Protein AF-A0A2S6R3G3-F1 (afdb_monomer)

Structure (mmCIF, N/CA/C/O backbone):
data_AF-A0A2S6R3G3-F1
#
_entry.id   AF-A0A2S6R3G3-F1
#
loop_
_atom_site.group_PDB
_atom_site.id
_atom_site.type_symbol
_atom_site.label_atom_id
_atom_site.label_alt_id
_atom_site.label_comp_id
_atom_site.label_asym_id
_atom_site.label_entity_id
_atom_site.label_seq_id
_atom_site.pdbx_PDB_ins_code
_atom_site.Cartn_x
_atom_site.Cartn_y
_atom_site.Cartn_z
_atom_site.occupancy
_atom_site.B_iso_or_equiv
_atom_site.auth_seq_id
_atom_site.auth_comp_id
_atom_site.auth_asym_id
_atom_site.auth_atom_id
_atom_site.pdbx_PDB_model_num
ATOM 1 N N . MET A 1 1 ? 31.892 -12.240 -22.348 1.00 51.12 1 MET A N 1
ATOM 2 C CA . MET A 1 1 ? 31.305 -12.295 -23.707 1.00 51.12 1 MET A CA 1
ATOM 3 C C . MET A 1 1 ? 29.940 -11.598 -23.729 1.00 51.12 1 MET A C 1
ATOM 5 O O . MET A 1 1 ? 28.948 -12.181 -24.145 1.00 51.12 1 MET A O 1
ATOM 9 N N . PHE A 1 2 ? 29.859 -10.342 -23.276 1.00 58.41 2 PHE A N 1
ATOM 10 C CA . PHE A 1 2 ? 28.608 -9.579 -23.314 1.00 58.41 2 PHE A CA 1
ATOM 11 C C . PHE A 1 2 ? 28.505 -8.862 -24.662 1.00 58.41 2 PHE A C 1
ATOM 13 O O . PHE A 1 2 ? 28.676 -7.653 -24.759 1.00 58.41 2 PHE A O 1
ATOM 20 N N . GLY A 1 3 ? 28.256 -9.642 -25.717 1.00 58.59 3 GLY A N 1
ATOM 21 C CA . GLY A 1 3 ? 27.925 -9.159 -27.063 1.00 58.59 3 GLY A CA 1
ATOM 22 C C . GLY A 1 3 ? 26.510 -8.5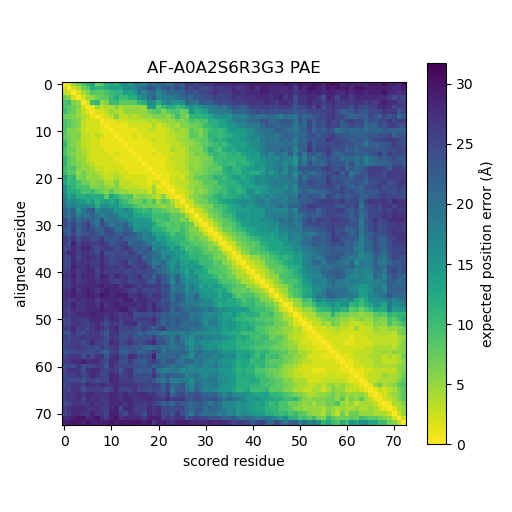79 -27.136 1.00 58.59 3 GLY A C 1
ATOM 23 O O . GLY A 1 3 ? 25.750 -8.892 -28.048 1.00 58.59 3 GLY A O 1
ATOM 24 N N . PHE A 1 4 ? 26.118 -7.781 -26.143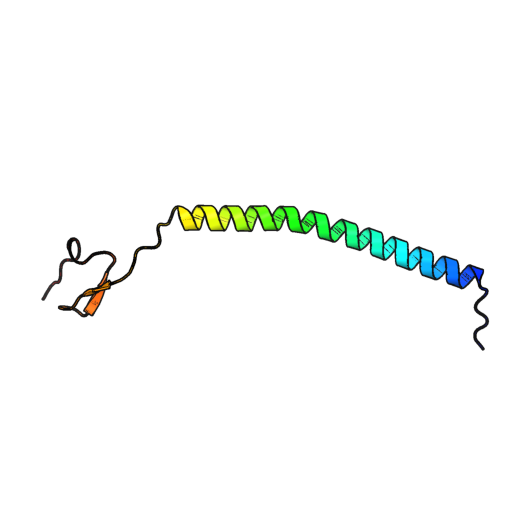 1.00 61.56 4 PHE A N 1
ATOM 25 C CA . PHE A 1 4 ? 24.845 -7.077 -26.159 1.00 61.56 4 PHE A CA 1
ATOM 26 C C . PHE A 1 4 ? 25.044 -5.801 -26.962 1.00 61.56 4 PHE A C 1
ATOM 28 O O . PHE A 1 4 ? 25.672 -4.854 -26.495 1.00 61.56 4 PHE A O 1
ATOM 35 N N . SER A 1 5 ? 24.536 -5.782 -28.195 1.00 76.19 5 SER A N 1
ATOM 36 C CA . SER A 1 5 ? 24.486 -4.538 -28.952 1.00 76.19 5 SER A CA 1
ATOM 37 C C . SER A 1 5 ? 23.692 -3.514 -28.132 1.00 76.19 5 SER A C 1
ATOM 39 O O . SER A 1 5 ? 22.581 -3.798 -27.682 1.00 76.19 5 SER A O 1
ATOM 41 N N . LEU A 1 6 ? 24.278 -2.334 -27.899 1.00 79.31 6 LEU A N 1
ATOM 42 C CA . LEU A 1 6 ? 23.649 -1.195 -27.211 1.00 79.31 6 LEU A CA 1
ATOM 43 C C . LEU A 1 6 ? 22.158 -0.996 -27.570 1.00 79.31 6 LEU A C 1
ATOM 45 O O . LEU A 1 6 ? 21.351 -0.839 -26.651 1.00 79.31 6 LEU A O 1
ATOM 49 N N . PRO A 1 7 ? 21.734 -1.084 -28.849 1.00 84.31 7 PRO A N 1
ATOM 50 C CA . PRO A 1 7 ? 20.313 -0.999 -29.194 1.00 84.31 7 PRO A CA 1
ATOM 51 C C . PRO A 1 7 ? 19.455 -2.130 -28.605 1.00 84.31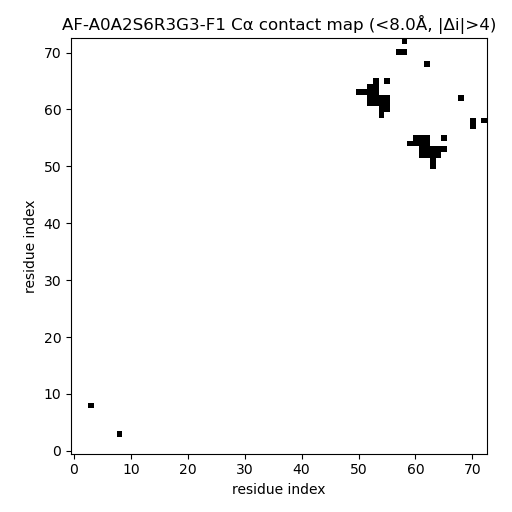 7 PRO A C 1
ATOM 53 O O . PRO A 1 7 ? 18.336 -1.882 -28.162 1.00 84.31 7 PRO A O 1
ATOM 56 N N . LYS A 1 8 ? 19.963 -3.365 -28.531 1.00 81.88 8 LYS A N 1
ATOM 57 C CA . LYS A 1 8 ? 19.234 -4.510 -27.960 1.00 81.88 8 LYS A CA 1
ATOM 58 C C . LYS A 1 8 ? 19.020 -4.350 -26.449 1.00 81.88 8 LYS A C 1
ATOM 60 O O . LYS A 1 8 ? 17.992 -4.787 -25.935 1.00 81.88 8 LYS A O 1
ATOM 65 N N . LEU A 1 9 ? 19.942 -3.675 -25.758 1.00 89.56 9 LEU A N 1
ATOM 66 C CA . LEU A 1 9 ? 19.806 -3.342 -24.338 1.00 89.56 9 LEU A CA 1
ATOM 67 C C . LEU A 1 9 ? 18.779 -2.224 -24.104 1.00 89.56 9 LEU A C 1
ATOM 69 O O . LEU A 1 9 ? 17.963 -2.326 -23.191 1.00 89.56 9 LEU A O 1
ATOM 73 N N . LEU A 1 10 ? 18.764 -1.195 -24.956 1.00 90.56 10 LEU A N 1
ATOM 74 C CA . LEU A 1 10 ? 17.756 -0.131 -24.882 1.00 90.56 10 LEU A CA 1
ATOM 75 C C . LEU A 1 10 ? 16.338 -0.665 -25.104 1.00 90.56 10 LEU A C 1
ATOM 77 O O . LEU A 1 10 ? 15.432 -0.311 -24.352 1.00 90.56 10 LEU A O 1
ATOM 81 N N . VAL A 1 11 ? 16.149 -1.561 -26.078 1.00 92.62 11 VAL A N 1
ATOM 82 C CA . VAL A 1 11 ? 14.846 -2.206 -26.320 1.00 92.62 11 VAL A CA 1
ATOM 83 C C . VAL A 1 11 ? 14.405 -3.034 -25.111 1.00 92.62 11 VAL A C 1
ATOM 85 O O . VAL A 1 11 ? 13.242 -2.968 -24.714 1.00 92.62 11 VAL A O 1
ATOM 88 N N . LEU A 1 12 ? 15.327 -3.771 -24.483 1.00 91.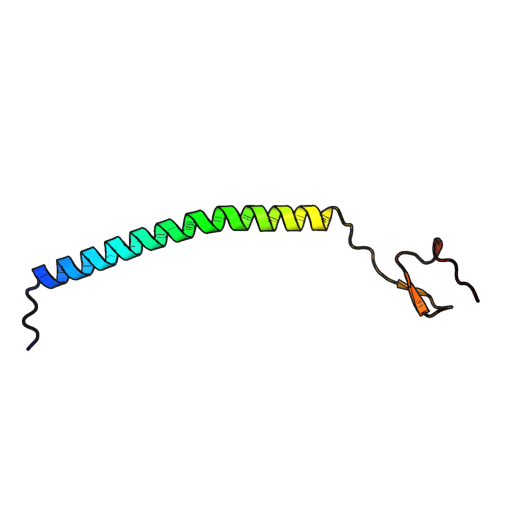81 12 LEU A N 1
ATOM 89 C CA . LEU A 1 12 ? 15.037 -4.540 -23.272 1.00 91.81 12 LEU A CA 1
ATOM 90 C C . LEU A 1 12 ? 14.555 -3.627 -22.130 1.00 91.81 12 LEU A C 1
ATOM 92 O O . LEU A 1 12 ? 13.518 -3.890 -21.523 1.00 91.81 12 LEU A O 1
ATOM 96 N N . ILE A 1 13 ? 15.279 -2.534 -21.868 1.00 94.19 13 ILE A N 1
ATOM 97 C CA . ILE A 1 13 ? 14.928 -1.564 -20.820 1.00 94.19 13 ILE A CA 1
ATOM 98 C C . ILE A 1 13 ? 13.578 -0.905 -21.124 1.00 94.19 13 ILE A C 1
ATOM 100 O O . ILE A 1 13 ? 12.757 -0.748 -20.219 1.00 94.19 13 ILE A O 1
ATOM 104 N N . ALA A 1 14 ? 13.312 -0.572 -22.389 1.00 95.00 14 ALA A N 1
ATOM 105 C CA . ALA A 1 14 ? 12.041 0.005 -22.811 1.00 95.00 14 ALA A CA 1
ATOM 106 C C . ALA A 1 14 ? 10.862 -0.947 -22.553 1.00 95.00 14 ALA A C 1
ATOM 108 O O . ALA A 1 14 ? 9.850 -0.525 -21.997 1.00 95.00 14 ALA A O 1
ATOM 109 N N . LEU A 1 15 ? 10.997 -2.237 -22.877 1.00 95.75 15 LEU A N 1
ATOM 110 C CA . LEU A 1 15 ? 9.954 -3.233 -22.603 1.00 95.75 15 LEU A CA 1
ATOM 111 C C . LEU A 1 15 ? 9.687 -3.389 -21.102 1.00 95.75 15 LEU A C 1
ATOM 113 O O . LEU A 1 15 ? 8.529 -3.402 -20.682 1.00 95.75 15 LEU A O 1
ATOM 117 N N . ILE A 1 16 ? 10.743 -3.442 -20.286 1.00 95.31 16 ILE A N 1
ATOM 118 C CA . ILE A 1 16 ? 10.613 -3.494 -18.823 1.00 95.31 16 ILE A CA 1
ATOM 119 C C . ILE A 1 16 ? 9.888 -2.243 -18.310 1.00 95.31 16 ILE A C 1
ATOM 121 O O . ILE A 1 16 ? 8.972 -2.355 -17.493 1.00 95.31 16 ILE A O 1
ATOM 125 N N . ALA A 1 17 ? 10.242 -1.058 -18.816 1.00 94.75 17 ALA A N 1
ATOM 126 C CA . ALA A 1 17 ? 9.596 0.195 -18.442 1.00 94.75 17 ALA A CA 1
ATOM 127 C C . ALA A 1 17 ? 8.107 0.217 -18.825 1.00 94.75 17 ALA A C 1
ATOM 129 O O . ALA A 1 17 ? 7.284 0.643 -18.015 1.00 94.75 17 ALA A O 1
ATOM 130 N N . VAL A 1 18 ? 7.742 -0.284 -20.009 1.00 94.75 18 VAL A N 1
ATOM 131 C CA . VAL A 1 18 ? 6.344 -0.386 -20.460 1.00 94.75 18 VAL A CA 1
ATOM 132 C C . VAL A 1 18 ? 5.534 -1.300 -19.541 1.00 94.75 18 VAL A C 1
ATOM 134 O O . VAL A 1 18 ? 4.467 -0.901 -19.074 1.00 94.75 18 VAL A O 1
ATOM 137 N N . VAL A 1 19 ? 6.048 -2.491 -19.217 1.00 94.12 19 VAL A N 1
ATOM 138 C CA . VAL A 1 19 ? 5.369 -3.431 -18.307 1.00 94.12 19 VAL A CA 1
ATOM 139 C C . VAL A 1 19 ? 5.249 -2.842 -16.900 1.00 94.12 19 VAL A C 1
ATOM 141 O O . VAL A 1 19 ? 4.181 -2.911 -16.289 1.00 94.12 19 VAL A O 1
ATOM 144 N N . TRP A 1 20 ? 6.306 -2.198 -16.401 1.00 92.12 20 TRP A N 1
ATOM 145 C CA . TRP A 1 20 ? 6.306 -1.531 -15.100 1.00 92.12 20 TRP A CA 1
ATOM 146 C C . TRP A 1 20 ? 5.273 -0.408 -15.029 1.00 92.12 20 TRP A C 1
ATOM 148 O O . TRP A 1 20 ? 4.499 -0.339 -14.074 1.00 92.12 20 TRP A O 1
ATOM 158 N N . TYR A 1 21 ? 5.226 0.463 -16.038 1.00 86.81 21 TYR A N 1
ATOM 159 C CA . TYR A 1 21 ? 4.241 1.541 -16.098 1.00 86.81 21 TYR A CA 1
ATOM 160 C C . TYR A 1 21 ? 2.818 1.006 -16.261 1.00 86.81 21 TYR A C 1
ATOM 162 O O . TYR A 1 21 ? 1.912 1.513 -15.593 1.00 86.81 21 TYR A O 1
ATOM 170 N N . GLY A 1 22 ? 2.631 -0.048 -17.061 1.00 85.06 22 GLY A N 1
ATOM 171 C CA . GLY A 1 22 ? 1.363 -0.764 -17.172 1.00 85.06 22 GLY A CA 1
ATOM 172 C C . GLY A 1 22 ? 0.888 -1.266 -15.808 1.00 85.06 22 GLY A C 1
ATOM 173 O O . GLY A 1 22 ? -0.195 -0.905 -15.347 1.00 85.06 22 GLY A O 1
ATOM 174 N N . PHE A 1 23 ? 1.731 -2.007 -15.090 1.00 82.12 23 PHE A N 1
ATOM 175 C CA . PHE A 1 23 ? 1.386 -2.551 -13.775 1.00 82.12 23 PHE A CA 1
ATOM 176 C C . PHE A 1 23 ? 1.202 -1.465 -12.697 1.00 82.12 23 PHE A C 1
ATOM 178 O O . PHE A 1 23 ? 0.265 -1.516 -11.894 1.00 82.12 23 PHE A O 1
ATOM 185 N N . LYS A 1 24 ? 2.040 -0.421 -12.706 1.00 80.00 24 LYS A N 1
ATOM 186 C CA . LYS A 1 24 ? 1.945 0.730 -11.790 1.00 80.00 24 LYS A CA 1
ATOM 187 C C . LYS A 1 24 ? 0.632 1.498 -11.964 1.00 80.00 24 LYS A C 1
ATOM 189 O O . LYS A 1 24 ? 0.086 2.007 -10.981 1.00 80.00 24 LYS A O 1
ATOM 194 N N . ALA A 1 25 ? 0.102 1.562 -13.186 1.00 67.38 25 ALA A N 1
ATOM 195 C CA . ALA A 1 25 ? -1.209 2.142 -13.459 1.00 67.38 25 ALA A CA 1
ATOM 196 C C . ALA A 1 25 ? -2.356 1.258 -12.928 1.00 67.38 25 ALA A C 1
ATOM 198 O O . ALA A 1 25 ? -3.291 1.781 -12.314 1.00 67.38 25 ALA A O 1
ATOM 199 N N . TYR A 1 26 ? -2.247 -0.069 -13.055 1.00 65.94 26 TYR A N 1
ATOM 200 C CA . TYR A 1 26 ? -3.250 -1.020 -12.550 1.00 65.94 26 TYR A CA 1
ATOM 201 C C . TYR A 1 26 ? -3.401 -0.997 -11.016 1.00 65.94 26 TYR A C 1
ATOM 203 O O . TYR A 1 26 ? -4.520 -1.053 -10.499 1.00 65.94 26 TYR A O 1
ATOM 211 N N . GLY A 1 27 ? -2.314 -0.801 -10.262 1.00 61.59 27 GLY A N 1
ATOM 212 C CA . GLY A 1 27 ? -2.374 -0.707 -8.795 1.00 61.59 27 GLY A CA 1
ATOM 213 C C . GLY A 1 27 ? -3.179 0.491 -8.259 1.00 61.59 27 GLY A C 1
ATOM 214 O O . GLY A 1 27 ? -3.736 0.431 -7.157 1.00 61.59 27 GLY A O 1
ATOM 215 N N . ARG A 1 28 ? -3.301 1.583 -9.033 1.00 57.88 28 ARG A N 1
ATOM 216 C CA . ARG A 1 28 ? -4.034 2.788 -8.599 1.00 57.88 28 ARG A CA 1
ATOM 217 C C . ARG A 1 28 ? -5.556 2.635 -8.697 1.00 57.88 28 ARG A C 1
ATOM 219 O O . ARG A 1 28 ? -6.270 3.279 -7.928 1.00 57.88 28 ARG A O 1
ATOM 226 N N . VAL A 1 29 ? -6.049 1.774 -9.590 1.00 58.00 29 VAL A N 1
ATOM 227 C CA . VAL A 1 29 ? -7.490 1.501 -9.756 1.00 58.00 29 VAL A CA 1
ATOM 228 C C . VAL A 1 29 ? -8.035 0.676 -8.581 1.00 58.00 29 VAL A C 1
ATOM 230 O O . VAL A 1 29 ? -9.147 0.925 -8.115 1.00 58.00 29 VAL A O 1
ATOM 233 N N . ASN A 1 30 ? -7.216 -0.206 -7.998 1.00 55.94 30 ASN A N 1
ATOM 234 C CA . ASN A 1 30 ? -7.620 -1.035 -6.855 1.00 55.94 30 ASN A CA 1
ATOM 235 C C . ASN A 1 30 ? -7.674 -0.267 -5.519 1.00 55.94 30 ASN A C 1
ATOM 237 O O . ASN A 1 30 ? -8.499 -0.582 -4.659 1.00 55.94 30 ASN A O 1
ATOM 241 N N . ARG A 1 31 ? -6.869 0.795 -5.344 1.00 54.81 31 ARG A N 1
ATOM 242 C CA . ARG A 1 31 ? -6.893 1.623 -4.117 1.00 54.81 31 ARG A CA 1
ATOM 243 C C . ARG A 1 31 ? -8.162 2.462 -3.966 1.00 54.81 31 ARG A C 1
ATOM 245 O O . ARG A 1 31 ? -8.582 2.696 -2.835 1.00 54.81 31 ARG A O 1
ATOM 252 N N . LYS A 1 32 ? -8.803 2.883 -5.064 1.00 54.44 32 LYS A N 1
ATOM 253 C CA . LYS A 1 32 ? -10.063 3.648 -4.987 1.00 54.44 32 LYS A CA 1
ATOM 254 C C . LYS A 1 32 ? -11.236 2.797 -4.489 1.00 54.44 32 LYS A C 1
ATOM 256 O O . LYS A 1 32 ? -12.056 3.304 -3.733 1.00 54.44 32 LYS A O 1
ATOM 261 N N . ARG A 1 33 ? -11.275 1.502 -4.828 1.00 55.00 33 ARG A N 1
ATOM 262 C CA . ARG A 1 33 ? -12.319 0.584 -4.338 1.00 55.00 33 ARG A CA 1
ATOM 263 C C . ARG A 1 33 ? -12.136 0.238 -2.856 1.00 55.00 33 ARG A C 1
ATOM 265 O O . ARG A 1 33 ? -13.096 0.283 -2.099 1.00 55.00 33 ARG A O 1
ATOM 272 N N . GLN A 1 34 ? -10.901 0.001 -2.405 1.00 53.97 34 GLN A N 1
ATOM 273 C CA . GLN A 1 34 ? -10.634 -0.308 -0.990 1.00 53.97 34 GLN A CA 1
ATOM 274 C C . GLN A 1 34 ? -10.803 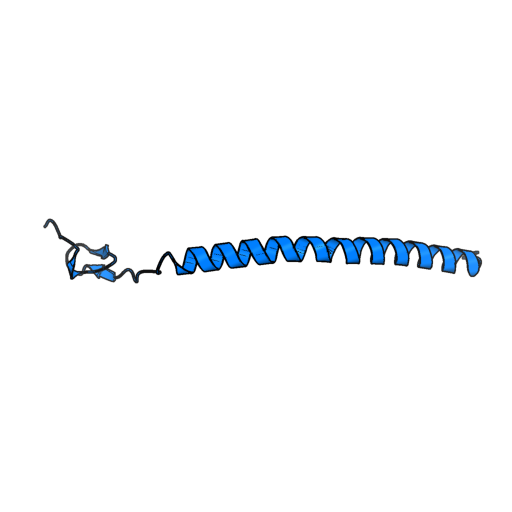0.896 -0.048 1.00 53.97 34 GLN A C 1
ATOM 276 O O . GLN A 1 34 ? -11.187 0.714 1.108 1.00 53.97 34 GLN A O 1
ATOM 281 N N . ALA A 1 35 ? -10.539 2.123 -0.514 1.00 55.16 35 ALA A N 1
ATOM 282 C CA . ALA A 1 35 ? -10.755 3.329 0.287 1.00 55.16 35 ALA A CA 1
ATOM 283 C C . ALA A 1 35 ? -12.246 3.560 0.595 1.00 55.16 35 ALA A C 1
ATOM 285 O O . ALA A 1 35 ? -12.584 3.876 1.733 1.00 55.16 35 ALA A O 1
ATOM 286 N N . GLN A 1 36 ? -13.130 3.307 -0.377 1.00 54.94 36 GLN A N 1
ATOM 287 C CA . GLN A 1 36 ? -14.579 3.414 -0.185 1.00 54.94 36 GLN A CA 1
ATOM 288 C C . GLN A 1 36 ? -15.117 2.338 0.766 1.00 54.94 36 GLN A C 1
ATOM 290 O O . GLN A 1 36 ? -15.908 2.655 1.649 1.00 54.94 36 GLN A O 1
ATOM 295 N N . THR A 1 37 ? -14.635 1.093 0.675 1.00 57.09 37 THR A N 1
ATOM 296 C CA . THR A 1 37 ? -15.027 0.030 1.619 1.00 57.09 37 THR A CA 1
ATOM 297 C C . THR A 1 37 ? -14.559 0.324 3.047 1.00 57.09 37 THR A C 1
ATOM 299 O O . THR A 1 37 ? -15.318 0.120 3.991 1.00 57.09 37 THR A O 1
ATOM 302 N N . LYS A 1 38 ? -13.341 0.855 3.233 1.00 57.03 38 LYS A N 1
ATOM 303 C CA . LYS A 1 38 ? -12.835 1.224 4.567 1.00 57.03 38 LYS A CA 1
ATOM 304 C C . LYS A 1 38 ? -13.551 2.441 5.161 1.00 57.03 38 LYS A C 1
ATOM 306 O O . LYS A 1 38 ? -13.787 2.461 6.365 1.00 57.03 38 LYS A O 1
ATOM 311 N N . GLN A 1 39 ? -13.913 3.431 4.343 1.00 57.72 39 GLN A N 1
ATOM 312 C CA . GLN A 1 39 ? -14.721 4.573 4.789 1.00 57.72 39 GLN A CA 1
ATOM 313 C C . GLN A 1 39 ? -16.154 4.154 5.130 1.00 57.72 39 GLN A C 1
ATOM 315 O O . GLN A 1 39 ? -16.650 4.539 6.182 1.00 57.72 39 GLN A O 1
ATOM 320 N N . ALA A 1 40 ? -16.788 3.301 4.321 1.00 58.06 40 ALA A N 1
ATOM 321 C CA . ALA A 1 40 ? -18.118 2.771 4.618 1.00 58.06 40 ALA A CA 1
ATOM 322 C C . ALA A 1 40 ? -18.132 1.909 5.895 1.00 58.06 40 ALA A C 1
ATOM 324 O O . ALA A 1 40 ? -19.051 2.027 6.700 1.00 58.06 40 ALA A O 1
ATOM 325 N N . ALA A 1 41 ? -17.095 1.094 6.123 1.00 59.25 41 ALA A N 1
ATOM 326 C CA . ALA A 1 41 ? -16.952 0.314 7.354 1.00 59.25 41 ALA A CA 1
ATOM 327 C C . ALA A 1 41 ? -16.715 1.202 8.588 1.00 59.25 41 ALA A C 1
ATOM 329 O O . ALA A 1 41 ? -17.300 0.947 9.635 1.00 59.25 41 ALA A O 1
ATOM 330 N N . ARG A 1 42 ? -15.913 2.273 8.468 1.00 59.19 42 ARG A N 1
ATOM 331 C CA . ARG A 1 42 ? -15.735 3.258 9.551 1.00 59.19 42 ARG A CA 1
ATOM 332 C C . ARG A 1 42 ? -17.003 4.056 9.842 1.00 59.19 42 ARG A C 1
ATOM 334 O O . ARG A 1 42 ? -17.297 4.277 11.006 1.00 59.19 42 ARG A O 1
ATOM 341 N N . ASN A 1 43 ? -17.762 4.448 8.821 1.00 58.84 43 ASN A N 1
ATOM 342 C CA . ASN A 1 43 ? -19.020 5.171 9.015 1.00 58.84 43 ASN A CA 1
ATOM 343 C C . ASN A 1 43 ? -20.082 4.275 9.669 1.00 58.84 43 ASN A C 1
ATOM 345 O O . ASN A 1 43 ? -20.741 4.716 10.602 1.00 58.84 43 ASN A O 1
ATOM 349 N N . LYS A 1 44 ? -20.175 2.995 9.279 1.00 57.66 44 LYS A N 1
ATOM 350 C CA . LYS A 1 44 ? -21.041 2.022 9.970 1.00 57.66 44 LYS A CA 1
ATOM 351 C C . LYS A 1 44 ? -20.593 1.747 11.409 1.00 57.66 44 LYS A C 1
ATOM 353 O O . LYS A 1 44 ? -21.432 1.626 12.290 1.00 57.66 44 LYS A O 1
ATOM 358 N N . ALA A 1 45 ? -19.286 1.689 11.665 1.00 57.41 45 ALA A N 1
ATOM 359 C CA . ALA A 1 45 ? -18.757 1.582 13.025 1.00 57.41 45 ALA A CA 1
ATOM 360 C C . ALA A 1 45 ? -18.975 2.858 13.857 1.00 57.41 45 ALA A C 1
ATOM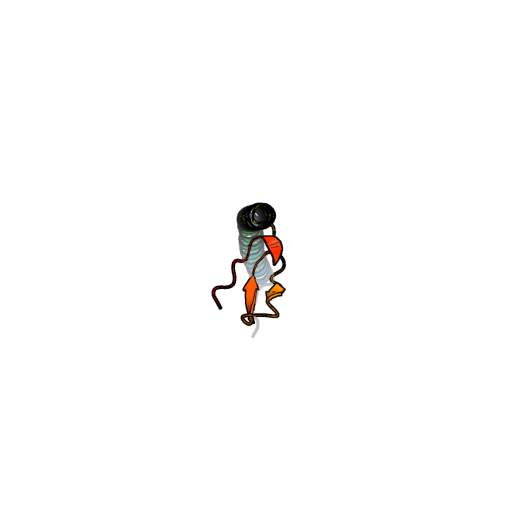 362 O O . ALA A 1 45 ? -18.983 2.776 15.073 1.00 57.41 45 ALA A O 1
ATOM 363 N N . SER A 1 46 ? -19.158 4.023 13.225 1.00 57.59 46 SER A N 1
ATOM 364 C CA . SER A 1 46 ? -19.528 5.259 13.924 1.00 57.59 46 SER A CA 1
ATOM 365 C C . SER A 1 46 ? -21.017 5.318 14.278 1.00 57.59 46 SER A C 1
ATOM 367 O O . SER A 1 46 ? -21.377 6.035 15.206 1.00 57.59 46 SER A O 1
ATOM 369 N N . GLU A 1 47 ? -21.874 4.607 13.538 1.00 58.91 47 GLU A N 1
ATOM 370 C CA . GLU A 1 47 ? -23.315 4.499 13.814 1.00 58.91 47 GLU A CA 1
ATOM 371 C C . GLU A 1 47 ? -23.591 3.514 14.961 1.00 58.91 47 GLU A C 1
ATOM 373 O O . GLU A 1 47 ? -24.463 3.746 15.796 1.00 58.91 47 GLU A O 1
ATOM 378 N N . ILE A 1 48 ? -22.777 2.459 15.070 1.00 64.19 48 ILE A N 1
ATOM 379 C CA . ILE A 1 48 ? -22.707 1.616 16.265 1.00 64.19 48 ILE A CA 1
ATOM 380 C C . ILE A 1 48 ? -21.863 2.365 17.298 1.00 64.19 48 ILE A C 1
ATOM 382 O O . ILE A 1 48 ? -20.656 2.153 17.398 1.00 64.19 48 ILE A O 1
ATOM 386 N N . ALA A 1 49 ? -22.489 3.278 18.041 1.00 68.25 49 ALA A N 1
ATOM 387 C CA . ALA A 1 49 ? -21.832 3.970 19.143 1.00 68.25 49 ALA A CA 1
ATOM 388 C C . ALA A 1 49 ? -21.183 2.927 20.066 1.00 68.25 49 ALA A C 1
ATOM 390 O O . ALA A 1 49 ? -21.876 2.094 20.650 1.00 68.25 49 ALA A O 1
ATOM 391 N N . ALA A 1 50 ? -19.851 2.934 20.146 1.00 72.81 50 ALA A N 1
ATOM 392 C CA . ALA A 1 50 ? -19.121 2.067 21.054 1.00 72.81 50 ALA A CA 1
ATOM 393 C C . ALA A 1 50 ? -19.540 2.433 22.482 1.00 72.81 50 ALA A C 1
ATOM 395 O O . ALA A 1 50 ? -19.241 3.527 22.958 1.00 72.81 50 ALA A O 1
ATOM 396 N N . GLN A 1 51 ? -20.298 1.547 23.123 1.00 74.50 51 GLN A N 1
ATOM 397 C CA . GLN A 1 51 ? -20.744 1.732 24.498 1.00 74.50 51 GLN A CA 1
ATOM 398 C C . GLN A 1 51 ? -19.646 1.229 25.428 1.00 74.50 51 GLN A C 1
ATOM 400 O O . GLN A 1 51 ? -19.083 0.155 25.205 1.00 74.50 51 GLN A O 1
ATOM 405 N N . ASP A 1 52 ? -19.330 2.019 26.449 1.00 81.00 52 ASP A N 1
ATOM 406 C CA . ASP A 1 52 ? -18.377 1.612 27.471 1.00 81.00 52 ASP A CA 1
ATOM 407 C C . ASP A 1 52 ? -19.005 0.510 28.333 1.00 81.00 52 ASP A C 1
ATOM 409 O O . ASP A 1 52 ? -20.120 0.658 28.836 1.00 81.00 52 ASP A O 1
ATOM 413 N N . MET A 1 53 ? -18.318 -0.627 28.453 1.00 86.19 53 MET A N 1
ATOM 414 C CA . MET A 1 53 ? -18.813 -1.758 29.232 1.00 86.19 53 MET A CA 1
ATOM 415 C C . MET A 1 53 ? -18.270 -1.675 30.651 1.00 86.19 53 MET A C 1
ATOM 417 O O . MET A 1 53 ? -17.091 -1.922 30.898 1.00 86.19 53 MET A O 1
ATOM 421 N N . ILE A 1 54 ? -19.158 -1.397 31.597 1.00 89.31 54 ILE A N 1
ATOM 422 C CA . ILE A 1 54 ? -18.831 -1.300 33.018 1.00 89.31 54 ILE A CA 1
ATOM 423 C C . ILE A 1 54 ? -19.234 -2.580 33.750 1.00 89.31 54 ILE A C 1
ATOM 425 O O . ILE A 1 54 ? -20.278 -3.184 33.481 1.00 89.31 54 ILE A O 1
ATOM 429 N N . GLN A 1 55 ? -18.386 -3.018 34.680 1.00 90.25 55 GLN A N 1
ATOM 430 C CA . GLN A 1 55 ? -18.638 -4.206 35.487 1.00 90.25 55 GLN A CA 1
ATOM 431 C C . GLN A 1 55 ? -19.583 -3.876 36.646 1.00 90.25 55 GLN A C 1
ATOM 433 O O . GLN A 1 55 ? -19.320 -2.968 37.436 1.00 90.25 55 GLN A O 1
ATOM 438 N N . CYS A 1 56 ? -20.663 -4.642 36.786 1.00 89.94 56 CYS A N 1
ATOM 439 C CA . CYS A 1 56 ? -21.571 -4.512 37.917 1.00 89.94 56 CYS A CA 1
ATOM 440 C C . CYS A 1 56 ? -20.884 -4.963 39.222 1.00 89.94 56 CYS A C 1
ATOM 442 O O . CYS A 1 56 ? -20.429 -6.106 39.297 1.00 89.94 56 CYS A O 1
ATOM 444 N N . PRO A 1 57 ? -20.862 -4.145 40.292 1.00 87.69 57 PRO A N 1
ATOM 445 C CA . PRO A 1 57 ? -20.249 -4.538 41.563 1.00 87.69 57 PRO A CA 1
ATOM 446 C C . PRO A 1 57 ? -21.022 -5.649 42.297 1.00 87.69 57 PRO A C 1
ATOM 448 O O . PRO A 1 57 ? -20.454 -6.298 43.172 1.00 87.69 57 PRO A O 1
ATOM 451 N N . LYS A 1 58 ? -22.299 -5.885 41.949 1.00 88.44 58 LYS A N 1
ATOM 452 C CA . LYS A 1 58 ? -23.178 -6.861 42.616 1.00 88.44 58 LYS A CA 1
ATOM 453 C C . LYS A 1 58 ? -23.059 -8.272 42.028 1.00 88.44 58 LYS A C 1
ATOM 455 O O . LYS A 1 58 ? -22.779 -9.208 42.765 1.00 88.44 58 LYS A O 1
ATOM 460 N N . CYS A 1 59 ? -23.239 -8.426 40.713 1.00 90.75 59 CYS A N 1
ATOM 461 C CA . CYS A 1 59 ? -23.212 -9.734 40.036 1.00 90.75 59 CYS A CA 1
ATOM 462 C C . CYS A 1 59 ? -21.978 -9.958 39.144 1.00 90.75 59 CYS A C 1
ATOM 464 O O . CYS A 1 59 ? -21.827 -11.029 38.563 1.00 90.75 59 CYS A O 1
ATOM 466 N N . ARG A 1 60 ? -21.091 -8.960 39.010 1.00 87.88 60 ARG A N 1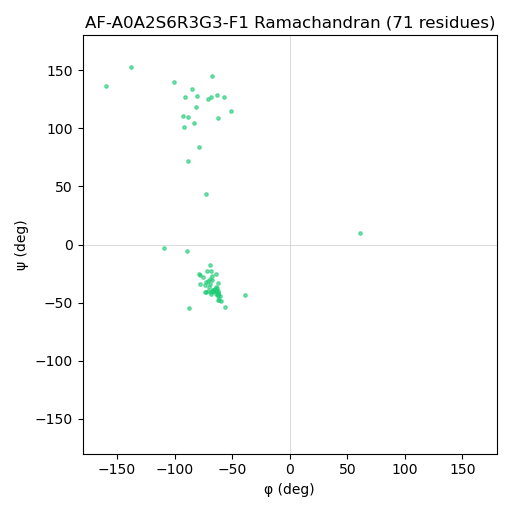
ATOM 467 C CA . ARG A 1 60 ? -19.894 -8.977 38.145 1.00 87.88 60 ARG A CA 1
ATOM 468 C C . ARG A 1 60 ? -20.145 -9.138 36.642 1.00 87.88 60 ARG A C 1
ATOM 470 O O . ARG A 1 60 ? -19.175 -9.286 35.899 1.00 87.88 60 ARG A O 1
ATOM 477 N N . ALA A 1 61 ? -21.394 -9.048 36.183 1.00 89.81 61 ALA A N 1
ATOM 478 C CA . ALA A 1 61 ? -21.716 -8.971 34.762 1.00 89.81 61 ALA A CA 1
ATOM 479 C C . ALA A 1 61 ? -21.219 -7.646 34.153 1.00 89.81 61 ALA A C 1
ATOM 481 O O . ALA A 1 61 ? -21.237 -6.607 34.816 1.00 89.81 61 ALA A O 1
ATOM 482 N N . TYR A 1 62 ? -20.784 -7.681 32.892 1.00 88.81 62 TYR A N 1
ATOM 483 C CA . TYR A 1 62 ? -20.417 -6.487 32.126 1.00 88.81 62 TYR A CA 1
ATOM 484 C C . TYR A 1 62 ? -21.635 -5.965 31.374 1.00 88.81 62 TYR A C 1
ATOM 486 O O . TYR A 1 62 ? -22.289 -6.712 30.647 1.00 88.81 62 TYR A O 1
ATOM 494 N N . THR A 1 63 ? -21.944 -4.684 31.553 1.00 88.44 63 THR A N 1
ATOM 495 C CA . THR A 1 63 ? -23.200 -4.081 31.089 1.00 88.44 63 THR A CA 1
ATOM 496 C C . THR A 1 63 ? -22.923 -2.709 30.487 1.00 88.44 63 THR A C 1
ATOM 498 O O . THR A 1 63 ? -21.955 -2.057 30.870 1.00 88.44 63 THR A O 1
ATOM 501 N N . ALA A 1 64 ? -23.765 -2.266 29.554 1.00 86.31 64 ALA A 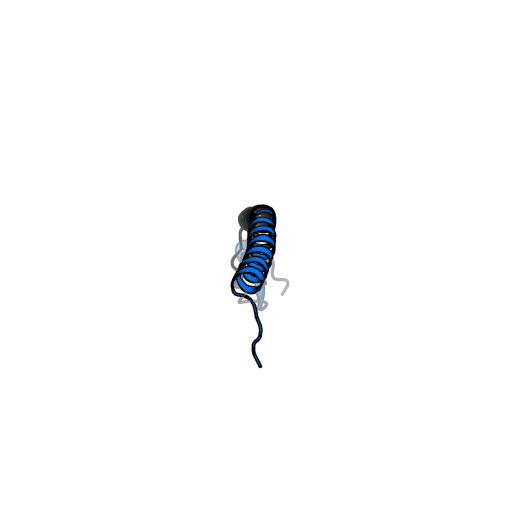N 1
ATOM 502 C CA . ALA A 1 64 ? -23.632 -0.943 28.939 1.00 86.31 64 ALA A CA 1
ATOM 503 C C . ALA A 1 64 ? -24.013 0.214 29.879 1.00 86.31 64 ALA A C 1
ATOM 505 O O . ALA A 1 64 ? -23.597 1.351 29.684 1.00 86.31 64 ALA A O 1
ATOM 506 N N . SER A 1 65 ? -24.827 -0.061 30.899 1.00 83.69 65 SER A N 1
ATOM 507 C CA . SER A 1 65 ? -25.225 0.919 31.906 1.00 83.69 65 SER A CA 1
ATOM 508 C C . SER A 1 65 ? -25.715 0.202 33.159 1.00 83.69 65 SER A C 1
ATOM 510 O O . SER A 1 65 ? -26.519 -0.723 33.054 1.00 83.69 65 SER A O 1
ATOM 512 N N . LEU A 1 66 ? -25.300 0.673 34.335 1.00 81.25 66 LEU A N 1
ATOM 513 C CA . LEU A 1 66 ? -25.741 0.118 35.620 1.00 81.25 66 LEU A CA 1
ATOM 514 C C . LEU A 1 66 ? -27.229 0.376 35.898 1.00 81.25 66 LEU A C 1
ATOM 516 O O . LEU A 1 66 ? -27.851 -0.410 36.600 1.00 81.25 66 LEU A O 1
ATOM 520 N N . GLU A 1 67 ? -27.795 1.450 35.343 1.00 80.00 67 GLU A N 1
ATOM 521 C CA . GLU A 1 67 ? -29.170 1.879 35.628 1.00 80.00 67 GLU A CA 1
ATOM 522 C C . GLU A 1 67 ? -30.235 0.987 34.978 1.00 80.00 67 GLU A C 1
ATOM 524 O O . GLU A 1 67 ? -31.272 0.725 35.578 1.00 80.00 67 GLU A O 1
ATOM 529 N N . SER A 1 68 ? -29.970 0.461 33.778 1.00 77.56 68 SER A N 1
ATOM 530 C CA . SER A 1 68 ? -30.888 -0.458 33.088 1.00 77.56 68 SER A CA 1
ATOM 531 C C . SER A 1 68 ? -30.650 -1.935 33.426 1.00 77.56 68 SER A C 1
ATOM 533 O O . SER A 1 68 ? -31.414 -2.800 32.998 1.00 77.56 68 SER A O 1
ATOM 535 N N . HIS A 1 69 ? -29.601 -2.249 34.192 1.00 83.31 69 HIS A N 1
ATOM 536 C CA . HIS A 1 69 ? -29.222 -3.622 34.493 1.00 83.31 69 HIS A CA 1
ATOM 537 C C . HIS A 1 69 ? -29.934 -4.152 35.747 1.00 83.31 69 HIS A C 1
ATOM 539 O O . HIS A 1 69 ? -29.609 -3.787 36.879 1.00 83.31 69 HIS A O 1
ATOM 545 N N . SER A 1 70 ? -30.865 -5.086 35.549 1.00 84.69 70 SER A N 1
ATOM 546 C CA . SER A 1 70 ? -31.505 -5.821 36.645 1.00 84.69 70 SER A CA 1
ATOM 547 C C . SER A 1 70 ? -30.605 -6.965 37.109 1.00 84.69 70 SER A C 1
ATOM 549 O O . SER A 1 70 ? -30.271 -7.862 36.342 1.00 84.69 70 SER A O 1
ATOM 551 N N . CYS A 1 71 ? -30.181 -6.912 38.373 1.00 86.62 71 CYS A N 1
ATOM 552 C CA . CYS A 1 71 ? -29.443 -8.002 39.002 1.00 86.62 71 CYS A CA 1
ATOM 553 C C . CYS A 1 71 ? -30.443 -8.931 39.698 1.00 86.62 71 CYS A C 1
ATOM 555 O O . CYS A 1 71 ? -30.870 -8.606 40.812 1.00 86.62 71 CYS A O 1
ATOM 557 N N . GLU A 1 72 ? -30.778 -10.073 39.098 1.00 74.25 72 GLU A N 1
ATOM 558 C CA . GLU A 1 72 ? -31.330 -11.178 39.885 1.00 74.25 72 GLU A CA 1
ATOM 559 C C . GLU A 1 72 ? -30.257 -11.625 40.893 1.00 74.25 72 GLU A C 1
ATOM 561 O O . GLU A 1 72 ? -29.082 -11.769 40.544 1.00 74.25 72 GLU A O 1
ATOM 566 N N . ALA A 1 73 ? -30.653 -11.696 42.165 1.00 59.25 73 ALA A N 1
ATOM 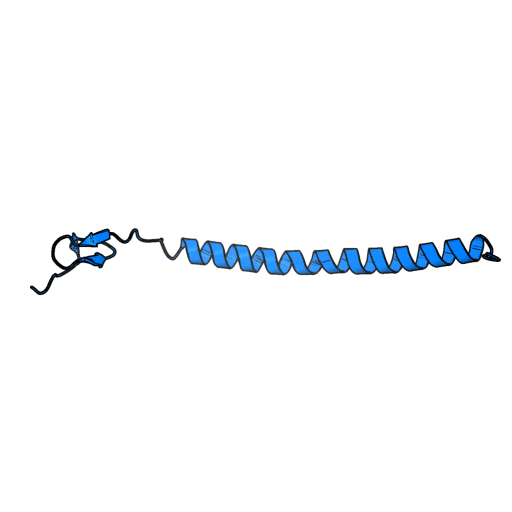567 C CA . ALA A 1 73 ? -29.781 -11.993 43.298 1.00 59.25 73 ALA A CA 1
ATOM 568 C C . ALA A 1 73 ? -29.393 -13.474 43.358 1.00 59.25 73 ALA A C 1
ATOM 570 O O . ALA A 1 73 ? -30.257 -14.318 43.030 1.00 59.25 73 ALA A O 1
#

Secondary structure (DSSP, 8-state):
-----HHHHHHHHHHHHHHHHHHHHHHHHHHHHHHHHHHHHHHHHHHS-----EEPTTT--EES-SSS-----

Sequence (73 aa):
MFGFSLPKLLVLIALIAVVWYGFKAYGRVNRKRQAQTKQAARNKASEIAAQDMIQCPKCRAYTASLESHSCEA

pLDDT: mean 75.0, std 14.76, range [51.12, 95.75]

Radius of gyration: 30.05 Å; Cα contacts (8 Å, |Δi|>4): 24; chains: 1; bounding box: 63×18×72 Å

Mean predicted aligned error: 15.84 Å

Solvent-accessible surface area (backbone atoms only — not comparable to full-atom values): 4558 Å² total; per-residue (Å²): 135,82,84,67,52,68,68,63,52,51,53,51,52,50,52,53,49,50,54,49,52,53,51,59,55,56,58,58,63,56,52,60,57,52,52,52,53,52,49,52,50,50,53,54,53,61,70,52,67,86,70,63,71,46,66,38,92,85,82,64,51,75,34,76,46,78,87,82,55,80,78,85,129

Foldseek 3Di:
DPPQDPVNVVVVVVVVVVVVVVVVVVVVVVVVVVVVVVVVVVVVVVVVPPQDFDADPPPRDTDSDPVPDDDDD

Nearest PDB structures (foldseek):
  2drp-assembly1_A  TM=4.097E-01  e=3.107E+00  Drosophila melanogaster
  5el5-assembly1_N8  TM=4.095E-01  e=3.611E+00  Thermus thermophilus HB8
  7uhy-assembly1_B-2  TM=2.751E-01  e=6.108E+00  Homo sapiens